Protein AF-A0A843E6F8-F1 (afdb_monomer_lite)

Radius of gyration: 16.19 Å; chains: 1; bounding box: 42×44×39 Å

Structure (mmCIF, N/CA/C/O backbone):
data_AF-A0A843E6F8-F1
#
_entry.id   AF-A0A843E6F8-F1
#
loop_
_atom_site.group_PDB
_atom_site.id
_atom_site.type_symbol
_atom_site.label_atom_id
_atom_site.label_alt_id
_atom_site.label_comp_id
_atom_site.label_asym_id
_atom_site.label_entity_id
_atom_site.label_seq_id
_atom_site.pdbx_PDB_ins_code
_atom_site.Cartn_x
_atom_site.Cartn_y
_atom_site.Cartn_z
_atom_site.occupancy
_atom_site.B_iso_or_equiv
_atom_site.auth_seq_id
_atom_site.auth_comp_id
_atom_site.auth_asym_id
_atom_site.auth_atom_id
_atom_site.pdbx_PDB_model_num
ATOM 1 N N . MET A 1 1 ? 7.156 24.671 -11.361 1.00 33.69 1 MET A N 1
ATOM 2 C CA . MET A 1 1 ? 7.202 24.639 -9.884 1.00 33.69 1 MET A CA 1
ATOM 3 C C . MET A 1 1 ? 6.123 23.668 -9.429 1.00 33.69 1 MET A C 1
ATOM 5 O O . MET A 1 1 ? 4.963 24.047 -9.397 1.00 33.69 1 MET A O 1
ATOM 9 N N . GLN A 1 2 ? 6.466 22.394 -9.225 1.00 35.22 2 GLN A N 1
ATOM 10 C CA . GLN A 1 2 ? 5.531 21.410 -8.668 1.00 35.22 2 GLN A CA 1
ATOM 11 C C . GLN A 1 2 ? 5.453 21.645 -7.160 1.00 35.22 2 GLN A C 1
ATOM 13 O O . GLN A 1 2 ? 6.481 21.698 -6.489 1.00 35.22 2 GLN A O 1
ATOM 18 N N . SER A 1 3 ? 4.239 21.872 -6.664 1.00 36.03 3 SER A N 1
ATOM 19 C CA . SER A 1 3 ? 3.938 22.023 -5.244 1.00 36.03 3 SER A CA 1
ATOM 20 C C . SER A 1 3 ? 4.311 20.724 -4.529 1.00 36.03 3 SER A C 1
ATOM 22 O O . SER A 1 3 ? 3.624 19.715 -4.657 1.00 36.03 3 SER A O 1
ATOM 24 N N . THR A 1 4 ? 5.427 20.737 -3.803 1.00 43.19 4 THR A N 1
ATOM 25 C CA . THR A 1 4 ? 5.678 19.795 -2.712 1.00 43.19 4 THR A CA 1
ATOM 26 C C . THR A 1 4 ? 4.530 19.959 -1.729 1.00 43.19 4 THR A C 1
ATOM 28 O O . THR A 1 4 ? 4.387 21.010 -1.114 1.00 43.19 4 THR A O 1
ATOM 31 N N . SER A 1 5 ? 3.643 18.969 -1.670 1.00 55.72 5 SER A N 1
ATOM 32 C CA . SER A 1 5 ? 2.469 19.022 -0.807 1.00 55.72 5 SER A CA 1
ATOM 33 C C . SER A 1 5 ? 2.942 19.008 0.654 1.00 55.72 5 SER A C 1
ATOM 35 O O . SER A 1 5 ? 3.529 18.015 1.087 1.00 55.72 5 SER A O 1
ATOM 37 N N . ASP A 1 6 ? 2.687 20.086 1.401 1.00 73.56 6 ASP A N 1
ATOM 38 C CA . ASP A 1 6 ? 2.997 20.256 2.835 1.00 73.56 6 ASP A CA 1
ATOM 39 C C . ASP A 1 6 ? 2.096 19.380 3.732 1.00 73.56 6 ASP A C 1
ATOM 41 O O . ASP A 1 6 ? 1.508 19.832 4.714 1.00 73.56 6 ASP A O 1
ATOM 45 N N . ARG A 1 7 ? 1.915 18.109 3.368 1.00 87.94 7 ARG A N 1
ATOM 46 C CA . ARG A 1 7 ? 1.066 17.171 4.101 1.00 87.94 7 ARG A CA 1
ATOM 47 C C . ARG A 1 7 ? 1.867 16.460 5.174 1.00 87.94 7 ARG A C 1
ATOM 49 O O . ARG A 1 7 ? 2.928 15.892 4.920 1.00 87.94 7 ARG A O 1
ATOM 56 N N . THR A 1 8 ? 1.322 16.452 6.380 1.00 92.75 8 THR A N 1
ATOM 57 C CA . THR A 1 8 ? 1.922 15.776 7.529 1.00 92.75 8 THR A CA 1
ATOM 58 C C . THR A 1 8 ? 1.486 14.314 7.602 1.00 92.75 8 THR A C 1
ATOM 60 O O . THR A 1 8 ? 0.470 13.916 7.029 1.00 92.75 8 THR A O 1
ATOM 63 N N . THR A 1 9 ? 2.202 13.494 8.376 1.00 93.06 9 THR A N 1
ATOM 64 C CA . THR A 1 9 ? 1.763 12.123 8.702 1.00 93.06 9 THR A CA 1
ATOM 65 C C . THR A 1 9 ? 0.385 12.097 9.367 1.00 93.06 9 THR A C 1
ATOM 67 O O . THR A 1 9 ? -0.386 11.162 9.154 1.00 93.06 9 THR A O 1
ATOM 70 N N . TYR A 1 10 ? 0.042 13.151 10.112 1.00 93.81 10 TYR A N 1
ATOM 71 C CA . TYR A 1 10 ? -1.280 13.319 10.704 1.00 93.81 10 TYR A CA 1
ATOM 72 C C . TYR A 1 10 ? -2.372 13.591 9.661 1.00 93.81 10 TYR A C 1
ATOM 74 O O . TYR A 1 10 ? -3.503 13.134 9.826 1.00 93.81 10 TYR A O 1
ATOM 82 N N . ASP A 1 11 ? -2.059 14.289 8.567 1.00 95.31 11 ASP A N 1
ATOM 83 C CA . ASP A 1 11 ? -3.020 14.493 7.480 1.00 95.31 11 ASP A CA 1
ATOM 84 C C . ASP A 1 11 ? -3.355 13.176 6.781 1.00 95.31 11 ASP A C 1
ATOM 86 O O . ASP A 1 11 ? -4.530 12.896 6.565 1.00 95.31 11 ASP A O 1
ATOM 90 N N . TYR A 1 12 ? -2.358 12.319 6.539 1.00 93.88 12 TYR A N 1
ATOM 91 C CA . TYR A 1 12 ? -2.593 10.967 6.021 1.00 93.88 12 TYR A CA 1
ATOM 92 C C . TYR A 1 12 ? -3.405 10.096 6.988 1.00 93.88 12 TYR A C 1
ATOM 94 O O . TYR A 1 12 ? -4.268 9.335 6.555 1.00 93.88 12 TYR A O 1
ATOM 102 N N . TYR A 1 13 ? -3.175 10.224 8.299 1.00 95.06 13 TYR A N 1
ATOM 103 C CA . TYR A 1 13 ? -3.977 9.528 9.308 1.00 95.06 13 TYR A CA 1
ATOM 104 C C . TYR A 1 13 ? -5.451 9.955 9.263 1.00 95.06 13 TYR A C 1
ATOM 106 O O . TYR A 1 13 ? -6.339 9.105 9.247 1.00 95.06 13 TYR A O 1
ATOM 114 N N . LYS A 1 14 ? -5.728 11.265 9.206 1.00 96.50 14 LYS A N 1
ATOM 115 C CA . LYS A 1 14 ? -7.103 11.786 9.109 1.00 96.50 14 LYS A CA 1
ATOM 116 C C . LYS A 1 14 ? -7.797 11.335 7.826 1.00 96.50 14 LYS A C 1
ATOM 118 O O . LYS A 1 14 ? -8.957 10.937 7.885 1.00 96.50 14 LYS A O 1
ATOM 123 N N . ASP A 1 15 ? -7.097 11.376 6.696 1.00 95.81 15 ASP A N 1
ATOM 124 C CA . ASP A 1 15 ? -7.634 10.903 5.418 1.00 95.81 15 ASP A CA 1
ATOM 125 C C . ASP A 1 15 ? -7.997 9.420 5.482 1.00 95.81 15 ASP A C 1
ATOM 127 O O . ASP A 1 15 ? -9.082 9.034 5.055 1.00 95.81 15 ASP A O 1
ATOM 131 N N . PHE A 1 16 ? -7.128 8.593 6.071 1.00 95.75 16 PHE A N 1
ATOM 132 C CA . PHE A 1 16 ? -7.407 7.174 6.266 1.00 95.75 16 PHE A CA 1
ATOM 133 C C . PHE A 1 16 ? -8.669 6.947 7.111 1.00 95.75 16 PHE A C 1
ATOM 135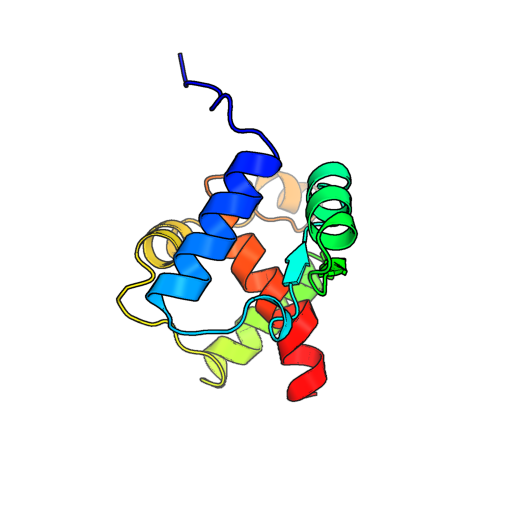 O O . PHE A 1 16 ? -9.526 6.149 6.730 1.00 95.75 16 PHE A O 1
ATOM 142 N N . LEU A 1 17 ? -8.827 7.676 8.223 1.00 96.69 17 LEU A N 1
ATOM 143 C CA . LEU A 1 17 ? -10.037 7.586 9.046 1.00 96.69 17 LEU A CA 1
ATOM 144 C C . LEU A 1 17 ? -11.294 8.005 8.283 1.00 96.69 17 LEU A C 1
ATOM 146 O O . LEU A 1 17 ? -12.324 7.351 8.409 1.00 96.69 17 LEU A O 1
ATOM 150 N N . LYS A 1 18 ? -11.205 9.070 7.483 1.00 97.19 18 LYS A N 1
ATOM 151 C CA . LYS A 1 18 ? -12.318 9.538 6.655 1.00 97.19 18 LYS A CA 1
ATOM 152 C C . LYS A 1 18 ? -12.742 8.475 5.639 1.00 97.19 18 LYS A C 1
ATOM 154 O O . LYS A 1 18 ? -13.929 8.212 5.507 1.00 97.19 18 LYS A O 1
ATOM 159 N N . ILE A 1 19 ? -11.784 7.823 4.977 1.00 94.56 19 ILE A N 1
ATOM 160 C CA . ILE A 1 19 ? -12.071 6.716 4.052 1.00 94.56 19 ILE A CA 1
ATOM 161 C C . ILE A 1 19 ? -12.757 5.559 4.792 1.00 94.56 19 ILE A C 1
ATOM 163 O O . ILE A 1 19 ? -13.700 4.969 4.272 1.00 94.56 19 ILE A O 1
ATOM 167 N N . CYS A 1 20 ? -12.313 5.234 6.009 1.00 96.31 20 CYS A N 1
ATOM 168 C CA . CYS A 1 20 ? -12.946 4.184 6.806 1.00 96.31 20 CYS A CA 1
ATOM 169 C C . CYS A 1 20 ? -14.399 4.525 7.170 1.00 96.31 20 CYS A C 1
ATOM 171 O O . CYS A 1 20 ? -15.267 3.660 7.071 1.00 96.31 20 CYS A O 1
ATOM 173 N N . ASP A 1 21 ? -14.666 5.778 7.541 1.00 97.19 21 ASP A N 1
ATOM 174 C CA . ASP A 1 21 ? -16.010 6.279 7.846 1.00 97.19 21 ASP A CA 1
ATOM 175 C C . ASP A 1 21 ? -16.931 6.222 6.616 1.00 97.19 21 ASP A C 1
ATOM 177 O O . ASP A 1 21 ? -18.015 5.646 6.677 1.00 97.19 21 ASP A O 1
ATOM 181 N N . GLU A 1 22 ? -16.456 6.702 5.461 1.00 95.50 22 GLU A N 1
ATOM 182 C CA . GLU A 1 22 ? -17.191 6.655 4.187 1.00 95.50 22 GLU A CA 1
ATOM 183 C C . GLU A 1 22 ? -17.529 5.221 3.745 1.00 95.50 22 GLU A C 1
ATOM 185 O O . GLU A 1 22 ? -18.565 4.984 3.122 1.00 95.50 22 GLU A O 1
ATOM 190 N N . LEU A 1 23 ? -16.671 4.253 4.080 1.00 93.38 23 LEU A N 1
ATOM 191 C CA . LEU A 1 23 ? -16.876 2.833 3.793 1.00 93.38 23 LEU A CA 1
ATOM 192 C C . LEU A 1 23 ? -17.632 2.084 4.906 1.00 93.38 23 LEU A C 1
ATOM 194 O O . LEU A 1 23 ? -17.956 0.909 4.725 1.00 93.38 23 LEU A O 1
ATOM 198 N N . GLY A 1 24 ? -17.910 2.725 6.046 1.00 96.19 24 GLY A N 1
ATOM 199 C CA . GLY A 1 24 ? -18.566 2.100 7.198 1.00 96.19 24 GLY A CA 1
ATOM 200 C C . GLY A 1 24 ? -17.742 0.983 7.850 1.00 96.19 24 GLY A C 1
ATOM 201 O O . GLY A 1 24 ? -18.307 0.014 8.363 1.00 96.19 24 GLY A O 1
ATOM 202 N N . VAL A 1 25 ? -16.412 1.082 7.807 1.00 96.00 25 VAL A N 1
ATOM 203 C CA . VAL A 1 25 ? -15.484 0.077 8.349 1.00 96.00 25 VAL A CA 1
ATOM 204 C C . VAL A 1 25 ? -14.778 0.597 9.595 1.00 96.00 25 VAL A C 1
ATOM 206 O O . VAL A 1 25 ? -14.389 1.757 9.675 1.00 96.00 25 VAL A O 1
ATOM 209 N N . ASP A 1 26 ? -14.582 -0.279 10.581 1.00 96.31 26 ASP A N 1
ATOM 210 C CA . ASP A 1 26 ? -13.798 0.042 11.776 1.00 96.31 26 ASP A CA 1
ATOM 211 C C . ASP A 1 26 ? -12.297 0.059 11.422 1.00 96.31 26 ASP A C 1
ATOM 213 O O . ASP A 1 26 ? -11.755 -1.002 11.086 1.00 96.31 26 ASP A O 1
ATOM 217 N N . PRO A 1 27 ? -11.601 1.209 11.535 1.00 96.44 27 PRO A N 1
ATOM 218 C CA . PRO A 1 27 ? -10.179 1.321 11.212 1.00 96.44 27 PRO A CA 1
ATOM 219 C C . PRO A 1 27 ? -9.301 0.316 11.965 1.00 96.44 27 PRO A C 1
ATOM 221 O O . PRO A 1 27 ? -8.284 -0.131 11.442 1.00 96.44 27 PRO A O 1
ATOM 224 N N . LYS A 1 28 ? -9.690 -0.074 13.187 1.00 94.75 28 LYS A N 1
ATOM 225 C CA . LYS A 1 28 ? -8.922 -1.010 14.025 1.00 94.75 28 LYS A CA 1
ATOM 226 C C . LYS A 1 28 ? -9.008 -2.461 13.559 1.00 94.75 28 LYS A C 1
ATOM 228 O O . LYS A 1 28 ? -8.259 -3.299 14.050 1.00 94.75 28 LYS A O 1
ATOM 233 N N . LYS A 1 29 ? -9.924 -2.772 12.639 1.00 94.75 29 LYS A N 1
ATOM 234 C CA . LYS A 1 29 ? -10.075 -4.107 12.040 1.00 94.75 29 LYS A CA 1
ATOM 235 C C . LYS A 1 29 ? -9.337 -4.246 10.710 1.00 94.75 29 LYS A C 1
ATOM 237 O O . LYS A 1 29 ? -9.415 -5.300 10.084 1.00 94.75 29 LYS A O 1
ATOM 242 N N . ILE A 1 30 ? -8.654 -3.193 10.268 1.00 94.38 30 ILE A N 1
ATOM 243 C CA . ILE A 1 30 ? -7.903 -3.174 9.019 1.00 94.38 30 ILE A CA 1
ATOM 244 C C . ILE A 1 30 ? -6.428 -3.374 9.351 1.00 94.38 30 ILE A C 1
ATOM 246 O O . ILE A 1 30 ? -5.852 -2.597 10.107 1.00 94.38 30 ILE A O 1
ATOM 250 N N . CYS A 1 31 ? -5.820 -4.393 8.747 1.00 94.31 31 CYS A N 1
ATOM 251 C CA . CYS A 1 31 ? -4.371 -4.548 8.745 1.00 94.31 31 CYS A CA 1
ATOM 252 C C . CYS A 1 31 ? -3.787 -3.700 7.608 1.00 94.31 31 CYS A C 1
ATOM 254 O O . CYS A 1 31 ? -4.160 -3.882 6.447 1.00 94.31 31 CYS A O 1
ATOM 256 N N . ILE A 1 32 ? -2.899 -2.763 7.934 1.00 95.69 32 ILE A N 1
ATOM 257 C CA . ILE A 1 32 ? -2.379 -1.766 6.994 1.00 95.69 32 ILE A CA 1
ATOM 258 C C . ILE A 1 32 ? -0.921 -2.094 6.666 1.00 95.69 32 ILE A C 1
ATOM 260 O O . ILE A 1 32 ? -0.052 -2.022 7.533 1.00 95.69 32 ILE A O 1
ATOM 264 N N . ALA A 1 33 ? -0.611 -2.409 5.410 1.00 95.31 33 ALA A N 1
ATOM 265 C CA . ALA A 1 33 ? 0.773 -2.508 4.952 1.00 95.31 33 ALA A CA 1
ATOM 266 C C . ALA A 1 33 ? 1.312 -1.123 4.559 1.00 95.31 33 ALA A C 1
ATOM 268 O O . ALA A 1 33 ? 0.780 -0.478 3.658 1.00 95.31 33 ALA A O 1
ATOM 269 N N . ILE A 1 34 ? 2.382 -0.673 5.218 1.00 95.12 34 ILE A N 1
ATOM 270 C CA . ILE A 1 34 ? 3.069 0.590 4.900 1.00 95.12 34 ILE A CA 1
ATOM 271 C C . ILE A 1 34 ? 4.478 0.296 4.387 1.00 95.12 34 ILE A C 1
ATOM 273 O O . ILE A 1 34 ? 5.169 -0.577 4.923 1.00 95.12 34 ILE A O 1
ATOM 277 N N . ASP A 1 35 ? 4.912 1.059 3.378 1.00 93.19 35 ASP A N 1
ATOM 278 C CA . ASP A 1 35 ? 6.265 0.987 2.824 1.00 93.19 35 ASP A CA 1
ATOM 279 C C . ASP A 1 35 ? 7.323 1.011 3.953 1.00 93.19 35 ASP A C 1
ATOM 281 O O . ASP A 1 35 ? 7.277 1.884 4.836 1.00 93.19 35 ASP A O 1
ATOM 285 N N . PRO A 1 36 ? 8.291 0.074 3.966 1.00 92.81 36 PRO A N 1
ATOM 286 C CA . PRO A 1 36 ? 9.380 0.069 4.937 1.00 92.81 36 PRO A CA 1
ATOM 287 C C . PRO A 1 36 ? 10.097 1.420 5.095 1.00 92.81 36 PRO A C 1
ATOM 289 O O . PRO A 1 36 ? 10.462 1.768 6.229 1.00 92.81 36 PRO A O 1
ATOM 292 N N . ALA A 1 37 ? 10.245 2.185 4.007 1.00 90.75 37 ALA A N 1
ATOM 293 C CA . ALA A 1 37 ? 10.878 3.501 3.970 1.00 90.75 37 ALA A CA 1
ATOM 294 C C . ALA A 1 37 ? 10.058 4.589 4.689 1.00 90.75 37 ALA A C 1
ATOM 296 O O . ALA A 1 37 ? 10.633 5.506 5.279 1.00 90.75 37 ALA A O 1
ATOM 297 N N . ALA A 1 38 ? 8.728 4.462 4.753 1.00 92.62 38 ALA A N 1
ATOM 298 C CA . ALA A 1 38 ? 7.829 5.413 5.414 1.00 92.62 38 ALA A CA 1
ATOM 299 C C . ALA A 1 38 ? 7.755 5.194 6.943 1.00 92.62 38 ALA A C 1
ATOM 301 O O . ALA A 1 38 ? 6.685 5.085 7.548 1.00 92.62 38 ALA A O 1
ATOM 302 N N . LYS A 1 39 ? 8.922 5.129 7.604 1.00 94.75 39 LYS A N 1
ATOM 303 C CA . LYS A 1 39 ? 9.050 4.800 9.038 1.00 94.75 39 LYS A CA 1
ATOM 304 C C . LYS A 1 39 ? 8.233 5.726 9.941 1.00 94.75 39 LYS A C 1
ATOM 306 O O . LYS A 1 39 ? 7.609 5.236 10.876 1.00 94.75 39 LYS A O 1
ATOM 311 N N . VAL A 1 40 ? 8.245 7.033 9.677 1.00 95.00 40 VAL A N 1
ATOM 312 C CA . VAL A 1 40 ? 7.564 8.029 10.524 1.00 95.00 40 VAL A CA 1
ATOM 313 C C . VAL A 1 40 ? 6.044 7.873 10.429 1.00 95.0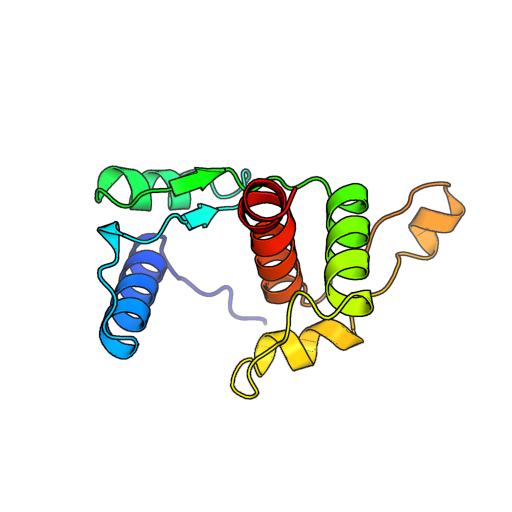0 40 VAL A C 1
ATOM 315 O O . VAL A 1 40 ? 5.376 7.853 11.458 1.00 95.00 40 VAL A O 1
ATOM 318 N N . LEU A 1 41 ? 5.509 7.665 9.221 1.00 94.75 41 LEU A N 1
ATOM 319 C CA . LEU A 1 41 ? 4.080 7.424 8.999 1.00 94.75 41 LEU A CA 1
ATOM 320 C C . LEU A 1 41 ? 3.609 6.148 9.705 1.00 94.75 41 LEU A C 1
ATOM 322 O O . LEU A 1 41 ? 2.596 6.153 10.398 1.00 94.75 41 LEU A O 1
ATOM 326 N N . ARG A 1 42 ? 4.387 5.067 9.591 1.00 95.81 42 ARG A N 1
ATOM 327 C CA . ARG A 1 42 ? 4.093 3.811 10.288 1.00 95.81 42 ARG A CA 1
ATOM 328 C C . ARG A 1 42 ? 4.049 3.991 11.803 1.00 95.81 42 ARG A C 1
ATOM 330 O O . ARG A 1 42 ? 3.122 3.505 12.440 1.00 95.81 42 ARG A O 1
ATOM 337 N N . THR A 1 43 ? 5.032 4.683 12.378 1.00 96.31 43 THR A N 1
ATOM 338 C CA . THR A 1 43 ? 5.050 4.964 13.819 1.00 96.31 43 THR A CA 1
ATOM 339 C C . THR A 1 43 ? 3.838 5.794 14.245 1.00 96.31 43 THR A C 1
ATOM 341 O O . THR A 1 43 ? 3.243 5.488 15.271 1.00 96.31 43 THR A O 1
ATOM 344 N N . GLU A 1 44 ? 3.437 6.794 13.454 1.00 96.38 44 GLU A N 1
ATOM 345 C CA . GLU A 1 44 ? 2.240 7.602 13.724 1.00 96.38 44 GLU A CA 1
ATOM 346 C C . GLU A 1 44 ? 0.978 6.730 13.815 1.00 96.38 44 GLU A C 1
ATOM 348 O O . GLU A 1 44 ? 0.216 6.841 14.774 1.00 96.38 44 GLU A O 1
ATOM 353 N N . PHE A 1 45 ? 0.770 5.827 12.853 1.00 96.94 45 PHE A N 1
ATOM 354 C CA . PHE A 1 45 ? -0.410 4.958 12.826 1.00 96.94 45 PHE A CA 1
ATOM 355 C C . PHE A 1 45 ? -0.389 3.929 13.970 1.00 96.94 45 PHE A C 1
ATOM 357 O O . PHE A 1 45 ? -1.411 3.730 14.630 1.00 96.94 45 PHE A O 1
ATOM 364 N N . LEU A 1 46 ? 0.777 3.337 14.262 1.00 95.81 46 LEU A N 1
ATOM 365 C CA . LEU A 1 46 ? 0.956 2.409 15.387 1.00 95.81 46 LEU A CA 1
ATOM 366 C C . LEU A 1 46 ? 0.679 3.082 16.737 1.00 95.81 46 LEU A C 1
ATOM 368 O O . LEU A 1 46 ? -0.060 2.541 17.556 1.00 95.81 46 LEU A O 1
ATOM 372 N N . ASN A 1 47 ? 1.215 4.287 16.962 1.00 96.12 47 ASN A N 1
ATOM 373 C CA . ASN A 1 47 ? 1.006 5.044 18.202 1.00 96.12 47 ASN A CA 1
ATOM 374 C C . ASN A 1 47 ? -0.470 5.404 18.434 1.00 96.12 47 ASN A C 1
ATOM 376 O O . ASN A 1 47 ? -0.881 5.639 19.569 1.00 96.12 47 ASN A O 1
ATOM 380 N N . ARG A 1 48 ? -1.269 5.441 17.365 1.00 95.62 48 ARG A N 1
ATOM 381 C CA . ARG A 1 48 ? -2.714 5.701 17.404 1.00 95.62 48 ARG A CA 1
ATOM 382 C C . ARG A 1 48 ? -3.559 4.428 17.495 1.00 95.62 48 ARG A C 1
ATOM 384 O O . ARG A 1 48 ? -4.785 4.513 17.511 1.00 95.62 48 ARG A O 1
ATOM 391 N N . GLY A 1 49 ? -2.918 3.265 17.613 1.00 95.19 49 GLY A N 1
ATOM 392 C CA . GLY A 1 49 ? -3.576 1.983 17.854 1.00 95.19 49 GLY A CA 1
ATOM 393 C C . GLY A 1 49 ? -4.183 1.337 16.610 1.00 95.19 49 GLY A C 1
ATOM 394 O O . GLY A 1 49 ? -5.127 0.561 16.750 1.00 95.19 49 GLY A O 1
ATOM 395 N N . LEU A 1 50 ? -3.683 1.669 15.415 1.00 97.06 50 LEU A N 1
ATOM 396 C CA . LEU A 1 50 ? -4.000 0.935 14.188 1.00 97.06 50 LEU A CA 1
ATOM 397 C C . LEU A 1 50 ? -3.068 -0.271 14.030 1.00 97.06 50 LEU A C 1
ATOM 399 O O . LEU A 1 50 ? -1.913 -0.228 14.460 1.00 97.06 50 LEU A O 1
ATOM 403 N N . ASP A 1 51 ? -3.562 -1.328 13.386 1.00 95.81 51 ASP A N 1
ATOM 404 C CA . ASP A 1 51 ? -2.750 -2.492 13.042 1.00 95.81 51 ASP A CA 1
ATOM 405 C C . ASP A 1 51 ? -1.951 -2.211 11.765 1.00 95.81 51 ASP A C 1
ATOM 407 O O . ASP A 1 51 ? -2.516 -2.011 10.687 1.00 95.81 51 ASP A O 1
ATOM 411 N N . VAL A 1 52 ? -0.625 -2.147 11.893 1.00 96.44 52 VAL A N 1
ATOM 412 C CA . VAL A 1 52 ? 0.263 -1.768 10.794 1.00 96.44 52 VAL A CA 1
ATOM 413 C C . VAL A 1 52 ? 1.430 -2.730 10.684 1.00 96.44 52 VAL A C 1
ATOM 415 O O . VAL A 1 52 ? 2.195 -2.926 11.631 1.00 96.44 52 VAL A O 1
ATOM 418 N N . ILE A 1 53 ? 1.638 -3.242 9.478 1.00 95.25 53 ILE A N 1
ATOM 419 C CA . ILE A 1 53 ? 2.754 -4.111 9.126 1.00 95.25 53 ILE A CA 1
ATOM 420 C C . ILE A 1 53 ? 3.673 -3.430 8.112 1.00 95.25 53 ILE A C 1
ATOM 422 O O . ILE A 1 53 ? 3.310 -2.469 7.428 1.00 95.25 53 ILE A O 1
ATOM 426 N N . ARG A 1 54 ? 4.910 -3.919 8.020 1.00 95.62 54 ARG A N 1
ATOM 427 C CA . ARG A 1 54 ? 5.814 -3.517 6.938 1.00 95.62 54 ARG A CA 1
ATOM 428 C C . ARG A 1 54 ? 5.377 -4.229 5.666 1.00 95.62 54 ARG A C 1
ATOM 430 O O . ARG A 1 54 ? 5.239 -5.448 5.685 1.00 95.62 54 ARG A O 1
ATOM 437 N N . ALA A 1 55 ? 5.191 -3.475 4.590 1.00 95.56 55 ALA A N 1
ATOM 438 C CA . ALA A 1 55 ? 4.945 -4.063 3.286 1.00 95.56 55 ALA A CA 1
ATOM 439 C C . ALA A 1 55 ? 6.154 -4.894 2.834 1.00 95.56 55 ALA A C 1
ATOM 441 O O . ALA A 1 55 ? 7.303 -4.466 2.981 1.00 95.56 55 ALA A O 1
ATOM 442 N N . GLU A 1 56 ? 5.891 -6.063 2.257 1.00 94.06 56 GLU A N 1
ATOM 443 C CA . GLU A 1 56 ? 6.898 -6.814 1.519 1.00 94.06 56 GLU A CA 1
ATOM 444 C C . GLU A 1 56 ? 7.147 -6.105 0.186 1.00 94.06 56 GLU A C 1
ATOM 446 O O . GLU A 1 56 ? 6.284 -6.081 -0.696 1.00 94.06 56 GLU A O 1
ATOM 451 N N . ASN A 1 57 ? 8.317 -5.475 0.056 1.00 92.19 57 ASN A N 1
ATOM 452 C CA . ASN A 1 57 ? 8.603 -4.548 -1.034 1.00 92.19 57 ASN A CA 1
ATOM 453 C C . ASN A 1 57 ? 9.496 -5.122 -2.143 1.00 92.19 57 ASN A C 1
ATOM 455 O O . ASN A 1 57 ? 9.886 -4.365 -3.034 1.00 92.19 57 ASN A O 1
ATOM 459 N N . ASP A 1 58 ? 9.745 -6.436 -2.152 1.00 92.25 58 ASP A N 1
ATOM 460 C CA . ASP A 1 58 ? 10.487 -7.116 -3.217 1.00 92.25 58 ASP A CA 1
ATOM 461 C C . ASP A 1 58 ? 9.818 -6.885 -4.581 1.00 92.25 58 ASP A C 1
ATOM 463 O O . ASP A 1 58 ? 8.710 -7.356 -4.858 1.00 92.25 58 ASP A O 1
ATOM 467 N N . VAL A 1 59 ? 10.493 -6.127 -5.448 1.00 90.44 59 VAL A N 1
ATOM 468 C CA . VAL A 1 59 ? 9.899 -5.602 -6.685 1.00 90.44 59 VAL A CA 1
ATOM 469 C C . VAL A 1 59 ? 9.610 -6.719 -7.687 1.00 90.44 59 VAL A C 1
ATOM 471 O O . VAL A 1 59 ? 8.456 -6.912 -8.065 1.00 90.44 59 VAL A O 1
ATOM 474 N N . LEU A 1 60 ? 10.623 -7.492 -8.095 1.00 92.44 60 LEU A N 1
ATOM 475 C CA . LEU A 1 60 ? 10.456 -8.526 -9.127 1.00 92.44 60 LEU A CA 1
ATOM 476 C C . LEU A 1 60 ? 9.518 -9.665 -8.689 1.00 92.44 60 LEU A C 1
ATOM 478 O O . LEU A 1 60 ? 8.589 -9.976 -9.443 1.00 92.44 60 LEU A O 1
ATOM 482 N N . PRO A 1 61 ? 9.677 -10.258 -7.486 1.00 93.44 61 PRO A N 1
ATOM 483 C CA . PRO A 1 61 ? 8.735 -11.259 -6.990 1.00 93.44 61 PRO A CA 1
ATOM 484 C C . PRO A 1 61 ? 7.315 -10.699 -6.846 1.00 93.44 61 PRO A C 1
ATOM 486 O O . PRO A 1 61 ? 6.353 -11.364 -7.236 1.00 93.44 61 PRO A O 1
ATOM 489 N N . GLY A 1 62 ? 7.179 -9.457 -6.368 1.00 93.88 62 GLY A N 1
ATOM 490 C CA . GLY A 1 62 ? 5.893 -8.779 -6.236 1.00 93.88 62 GLY A CA 1
ATOM 491 C C . GLY A 1 62 ? 5.181 -8.592 -7.577 1.00 93.88 62 GLY A C 1
ATOM 492 O O . GLY A 1 62 ? 4.017 -8.970 -7.709 1.00 93.88 62 GLY A O 1
ATOM 493 N N . ILE A 1 63 ? 5.882 -8.086 -8.599 1.00 93.25 63 ILE A N 1
ATOM 494 C CA . ILE A 1 63 ? 5.343 -7.936 -9.963 1.00 93.25 63 ILE A CA 1
ATOM 495 C C . ILE A 1 63 ? 4.920 -9.298 -10.527 1.00 93.25 63 ILE A C 1
ATOM 497 O O . ILE A 1 63 ? 3.823 -9.437 -11.076 1.00 93.25 63 ILE A O 1
ATOM 501 N N . ALA A 1 64 ? 5.765 -10.323 -10.378 1.00 93.19 64 ALA A N 1
ATOM 502 C CA . ALA A 1 64 ? 5.457 -11.665 -10.857 1.00 93.19 64 ALA A CA 1
ATOM 503 C C . ALA A 1 64 ? 4.195 -12.235 -10.187 1.00 93.19 64 ALA A C 1
ATOM 505 O O . ALA A 1 64 ? 3.366 -12.847 -10.865 1.00 93.19 64 ALA A O 1
ATOM 506 N N . TYR A 1 65 ? 4.018 -11.994 -8.887 1.00 94.81 65 TYR A N 1
ATOM 507 C CA . TYR A 1 65 ? 2.847 -12.445 -8.143 1.00 94.81 65 TYR A CA 1
ATOM 508 C C . TYR A 1 65 ? 1.569 -11.704 -8.557 1.00 94.81 65 TYR A C 1
ATOM 510 O O . TYR A 1 65 ? 0.554 -12.344 -8.843 1.00 94.81 65 TYR A O 1
ATOM 518 N N . VAL A 1 66 ? 1.626 -10.373 -8.685 1.00 94.25 66 VAL A N 1
ATOM 519 C CA . VAL A 1 66 ? 0.513 -9.556 -9.203 1.00 94.25 66 VAL A CA 1
ATOM 520 C C . VAL A 1 66 ? 0.064 -10.064 -10.573 1.00 94.25 66 VAL A C 1
ATOM 522 O O . VAL A 1 66 ? -1.125 -10.293 -10.800 1.00 94.25 66 VAL A O 1
ATOM 525 N N . ARG A 1 67 ? 1.018 -10.321 -11.473 1.00 93.12 67 ARG A N 1
ATOM 526 C CA . ARG A 1 67 ? 0.751 -10.882 -12.800 1.00 93.12 67 ARG A CA 1
ATOM 527 C C . ARG A 1 67 ? -0.007 -12.211 -12.711 1.00 93.12 67 ARG A C 1
ATOM 529 O O . ARG A 1 67 ? -1.003 -12.388 -13.411 1.00 93.12 67 ARG A O 1
ATOM 536 N N . THR A 1 68 ? 0.414 -13.122 -11.834 1.00 94.19 68 THR A N 1
ATOM 537 C CA . THR A 1 68 ? -0.272 -14.406 -11.604 1.00 94.19 68 THR A CA 1
ATOM 538 C C . THR A 1 68 ? -1.712 -14.211 -11.124 1.00 94.19 68 THR A C 1
ATOM 540 O O . THR A 1 68 ? -2.624 -14.862 -11.641 1.00 94.19 68 THR A O 1
ATOM 543 N N . LEU A 1 69 ? -1.951 -13.298 -10.177 1.00 94.69 69 LEU A N 1
ATOM 544 C CA . LEU A 1 69 ? -3.295 -13.006 -9.663 1.00 94.69 69 LEU A CA 1
ATOM 545 C C . LEU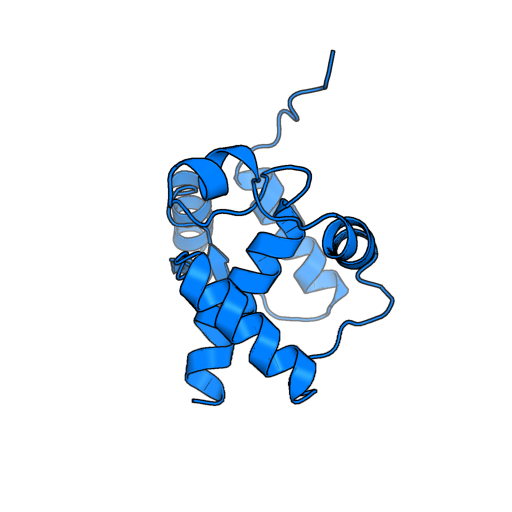 A 1 69 ? -4.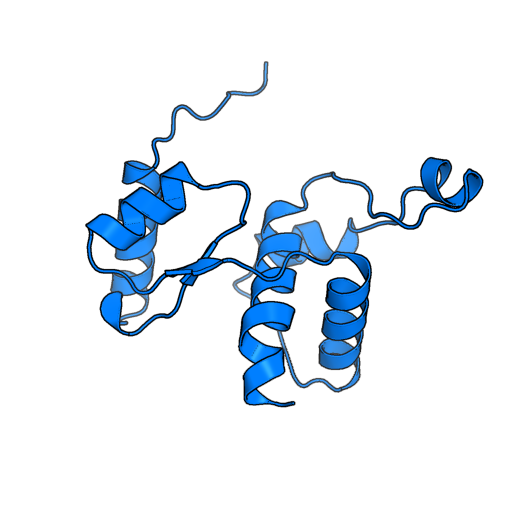228 -12.442 -10.741 1.00 94.69 69 LEU A C 1
ATOM 547 O O . LEU A 1 69 ? -5.403 -12.815 -10.792 1.00 94.69 69 LEU A O 1
ATOM 551 N N . LEU A 1 70 ? -3.706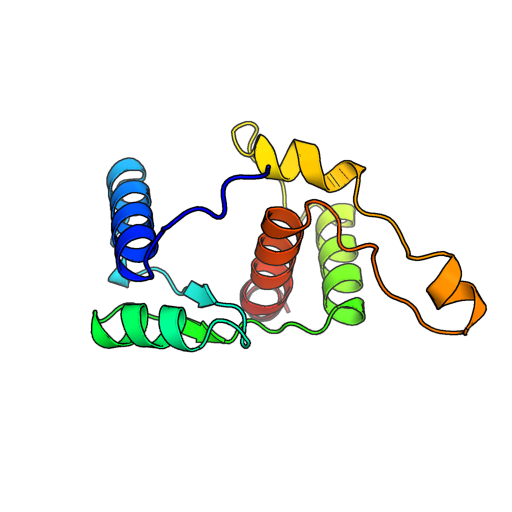 -11.584 -11.619 1.00 93.12 70 LEU A N 1
ATOM 552 C CA . LEU A 1 70 ? -4.469 -10.994 -12.718 1.00 93.12 70 LEU A CA 1
ATOM 553 C C . LEU A 1 70 ? -4.811 -12.030 -13.796 1.00 93.12 70 LEU A C 1
ATOM 555 O O . LEU A 1 70 ? -5.980 -12.161 -14.160 1.00 93.12 70 LEU A O 1
ATOM 559 N N . TYR A 1 71 ? -3.835 -12.821 -14.259 1.00 93.75 71 TYR A N 1
ATOM 560 C CA . TYR A 1 71 ? -4.083 -13.869 -15.262 1.00 93.75 71 TYR A CA 1
ATOM 561 C C . TYR A 1 71 ? -5.055 -14.939 -14.762 1.00 93.75 71 TYR A C 1
ATOM 563 O O . TYR A 1 71 ? -5.920 -15.393 -15.509 1.00 93.75 71 TYR A O 1
ATOM 571 N N . SER A 1 72 ? -4.954 -15.306 -13.483 1.00 94.69 72 SER A N 1
ATOM 572 C CA . SER A 1 72 ? -5.866 -16.262 -12.846 1.00 94.69 72 SER A CA 1
ATOM 573 C C . SER A 1 72 ? -7.207 -15.654 -12.417 1.00 94.69 72 SER A C 1
ATOM 575 O O . SER A 1 72 ? -8.047 -16.368 -11.873 1.00 94.69 72 SER A O 1
ATOM 577 N N . ARG A 1 73 ? -7.431 -14.351 -12.656 1.00 93.25 73 ARG A N 1
ATOM 578 C CA . ARG A 1 73 ? -8.641 -13.599 -12.274 1.00 93.25 73 ARG A CA 1
ATOM 579 C C . ARG A 1 73 ? -8.984 -13.671 -10.778 1.00 93.25 73 ARG A C 1
ATOM 581 O O . ARG A 1 73 ? -10.145 -13.490 -10.404 1.00 93.25 73 ARG A O 1
ATOM 588 N N . ARG A 1 74 ? -7.986 -13.908 -9.918 1.00 92.25 74 ARG A N 1
ATOM 589 C CA . ARG A 1 74 ? -8.145 -13.939 -8.452 1.00 92.25 74 ARG A CA 1
ATOM 590 C C . ARG A 1 74 ? -8.291 -12.544 -7.849 1.00 92.25 74 ARG A C 1
ATOM 592 O O . ARG A 1 74 ? -8.861 -12.409 -6.774 1.00 92.25 74 ARG A O 1
ATOM 599 N N . VAL A 1 75 ? -7.831 -11.514 -8.558 1.00 91.88 75 VAL A N 1
ATOM 600 C CA . VAL A 1 75 ? -8.024 -10.105 -8.198 1.00 91.88 75 VAL A CA 1
ATOM 601 C C . VAL A 1 75 ? -8.644 -9.353 -9.373 1.00 91.88 75 VAL A C 1
ATOM 603 O O . VAL A 1 75 ? -8.351 -9.635 -10.535 1.00 91.88 75 VAL A O 1
ATOM 606 N N . ARG A 1 76 ? -9.537 -8.409 -9.062 1.00 90.88 76 ARG A N 1
ATOM 607 C CA . ARG A 1 76 ? -10.205 -7.515 -10.014 1.00 90.88 76 ARG A CA 1
ATOM 608 C C . ARG A 1 76 ? -10.261 -6.108 -9.428 1.00 90.88 76 ARG A C 1
ATOM 610 O O . ARG A 1 76 ? -10.347 -5.953 -8.214 1.00 90.88 76 ARG A O 1
ATOM 617 N N . PHE A 1 77 ? -10.249 -5.102 -10.294 1.00 90.69 77 PHE A N 1
ATOM 618 C CA . PHE A 1 77 ? -10.367 -3.702 -9.894 1.00 90.69 77 PHE A CA 1
ATOM 619 C C . PHE A 1 77 ? -11.819 -3.241 -9.957 1.00 90.69 77 PHE A C 1
ATOM 621 O O . PHE A 1 77 ? -12.534 -3.560 -10.911 1.00 90.69 77 PHE A O 1
ATOM 628 N N . HIS A 1 78 ? -12.242 -2.460 -8.966 1.00 92.38 78 HIS A N 1
ATOM 629 C CA . HIS A 1 78 ? -13.512 -1.749 -9.044 1.00 92.38 78 HIS A CA 1
ATOM 630 C C . HIS A 1 78 ? -13.373 -0.521 -9.960 1.00 92.38 78 HIS A C 1
ATOM 632 O O . HIS A 1 78 ? -12.302 0.081 -10.054 1.00 92.38 78 HIS A O 1
ATOM 638 N N . SER A 1 79 ? -14.453 -0.121 -10.635 1.00 90.75 79 SER A N 1
ATOM 639 C CA . SER A 1 79 ? -14.441 0.994 -11.597 1.00 90.75 79 SER A CA 1
ATOM 640 C C . SER A 1 79 ? -14.050 2.339 -10.973 1.00 90.75 79 SER A C 1
ATOM 642 O O . SER A 1 79 ? -13.484 3.183 -11.670 1.00 90.75 79 SER A O 1
ATOM 644 N N . SER A 1 80 ? -14.292 2.507 -9.667 1.00 90.19 80 SER A N 1
ATOM 645 C CA . SER A 1 80 ? -13.940 3.705 -8.891 1.00 90.19 80 SER A CA 1
ATOM 646 C C . SER A 1 80 ? -12.437 3.892 -8.659 1.00 90.19 80 SER A C 1
ATOM 648 O O . SER A 1 80 ? -12.027 4.974 -8.250 1.00 90.19 80 SER A O 1
ATOM 650 N N . MET A 1 81 ? -11.599 2.886 -8.936 1.00 90.44 81 MET A N 1
ATOM 651 C CA . MET A 1 81 ? -10.139 2.968 -8.788 1.00 90.44 81 MET A CA 1
ATOM 652 C C . MET A 1 81 ? -9.499 3.727 -9.962 1.00 90.44 81 MET A C 1
ATOM 654 O O . MET A 1 81 ? -8.706 3.178 -10.726 1.00 90.44 81 MET A O 1
ATOM 658 N N . VAL A 1 82 ? -9.897 4.987 -10.149 1.00 90.75 82 VAL A N 1
ATOM 659 C CA . VAL A 1 82 ? -9.543 5.803 -11.321 1.00 90.75 82 VAL A CA 1
ATOM 660 C C . VAL A 1 82 ? -8.043 6.088 -11.422 1.00 90.75 82 VAL A C 1
ATOM 662 O O . VAL A 1 82 ? -7.505 6.001 -12.520 1.00 90.75 82 VAL A O 1
ATOM 665 N N . HIS A 1 83 ? -7.369 6.342 -10.295 1.00 89.81 83 HIS A N 1
ATOM 666 C CA . HIS A 1 83 ? -5.927 6.613 -10.253 1.00 89.81 83 HIS A CA 1
ATOM 667 C C . HIS A 1 83 ? -5.113 5.378 -10.630 1.00 89.81 83 HIS A C 1
ATOM 669 O O . HIS A 1 83 ? -4.382 5.406 -11.614 1.00 89.81 83 HIS A O 1
ATOM 675 N N . LEU A 1 84 ? -5.365 4.247 -9.959 1.00 88.44 84 LEU A N 1
ATOM 676 C CA . LEU A 1 84 ? -4.717 2.978 -10.289 1.00 88.44 84 LEU A CA 1
ATOM 677 C C . LEU A 1 84 ? -4.913 2.609 -11.762 1.00 88.44 84 LEU A C 1
ATOM 679 O O . LEU A 1 84 ? -3.971 2.198 -12.419 1.00 88.44 84 LEU A O 1
ATOM 683 N N . ARG A 1 85 ? -6.118 2.782 -12.314 1.00 88.94 85 ARG A N 1
ATOM 684 C CA . ARG A 1 85 ? -6.383 2.508 -13.736 1.00 88.94 85 ARG A CA 1
ATOM 685 C C . ARG A 1 85 ? -5.659 3.457 -14.696 1.00 88.94 85 ARG A C 1
ATOM 687 O O . ARG A 1 85 ? -5.470 3.074 -15.847 1.00 88.94 85 ARG A O 1
ATOM 694 N N . GLY A 1 86 ? -5.320 4.666 -14.255 1.00 87.44 86 GLY A N 1
ATOM 695 C CA . GLY A 1 86 ? -4.530 5.631 -15.018 1.00 87.44 86 GLY A CA 1
ATOM 696 C C . GLY A 1 86 ? -3.034 5.314 -15.004 1.00 87.44 86 GLY A C 1
ATOM 697 O O . GLY A 1 86 ? -2.392 5.439 -16.040 1.00 87.44 86 GLY A O 1
ATOM 698 N N . GLU A 1 87 ? -2.514 4.845 -13.868 1.00 87.88 87 GLU A N 1
ATOM 699 C CA . GLU A 1 87 ? -1.096 4.493 -13.671 1.00 87.88 87 GLU A CA 1
ATOM 700 C C . GLU A 1 87 ? -0.748 3.088 -14.194 1.00 87.88 87 GLU A C 1
ATOM 702 O O . GLU A 1 87 ? 0.334 2.836 -14.714 1.00 87.88 87 GLU A O 1
ATOM 707 N N . PHE A 1 88 ? -1.674 2.131 -14.109 1.00 84.56 88 PHE A N 1
ATOM 708 C CA . PHE A 1 88 ? -1.402 0.744 -14.503 1.00 84.56 88 PHE A CA 1
ATOM 709 C C . PHE A 1 88 ? -0.876 0.586 -15.949 1.00 84.56 88 PHE A C 1
ATOM 711 O O . PHE A 1 88 ? 0.040 -0.209 -16.159 1.00 84.56 88 PHE A O 1
ATOM 718 N N . PRO A 1 89 ? -1.403 1.311 -16.960 1.00 83.12 89 PRO A N 1
ATOM 719 C CA . PRO A 1 89 ? -0.914 1.230 -18.337 1.00 83.12 89 PRO A CA 1
ATOM 720 C C . PRO A 1 89 ? 0.452 1.889 -18.566 1.00 83.12 89 PRO A C 1
ATOM 722 O O . PRO A 1 89 ? 1.079 1.607 -19.585 1.00 83.12 89 PRO A O 1
ATOM 725 N N . THR A 1 90 ? 0.898 2.782 -17.676 1.00 82.00 90 THR A N 1
ATOM 726 C CA . THR A 1 90 ? 2.179 3.495 -17.814 1.00 82.00 90 THR A CA 1
ATOM 727 C C . THR A 1 90 ? 3.343 2.730 -17.185 1.00 82.00 90 THR A C 1
ATOM 729 O O . THR A 1 90 ? 4.500 3.081 -17.415 1.00 82.00 90 THR A O 1
ATOM 732 N N . TYR A 1 91 ? 3.060 1.652 -16.449 1.00 78.44 91 TYR A N 1
ATOM 733 C CA . TYR A 1 91 ? 4.069 0.832 -15.789 1.00 78.44 91 TYR A CA 1
ATOM 734 C C . TYR A 1 91 ? 4.933 0.064 -16.802 1.00 78.44 91 TYR A C 1
ATOM 736 O O . TYR A 1 91 ? 4.490 -0.899 -17.434 1.00 78.44 91 TYR A O 1
ATOM 744 N N . ALA A 1 92 ? 6.186 0.493 -16.954 1.00 85.06 92 ALA A N 1
ATOM 745 C CA . ALA A 1 92 ? 7.115 -0.005 -17.965 1.00 85.06 92 ALA A CA 1
ATOM 746 C C . ALA A 1 92 ? 8.480 -0.380 -17.370 1.00 85.06 92 ALA A C 1
ATOM 748 O O . ALA A 1 92 ? 8.861 0.086 -16.297 1.00 85.06 92 ALA A O 1
ATOM 749 N N . TRP A 1 93 ? 9.237 -1.212 -18.088 1.00 89.25 93 TRP A N 1
ATOM 750 C CA . TRP A 1 93 ? 10.604 -1.594 -17.718 1.00 89.25 93 TRP A CA 1
ATOM 751 C C . TRP A 1 93 ? 11.624 -0.523 -18.113 1.00 89.25 93 TRP A C 1
ATOM 753 O O . TRP A 1 93 ? 11.544 0.054 -19.198 1.00 89.25 93 TRP A O 1
ATOM 763 N N . ASP A 1 94 ? 12.612 -0.288 -17.248 1.00 90.25 94 ASP A N 1
ATOM 764 C CA . ASP A 1 94 ? 13.735 0.604 -17.533 1.00 90.25 94 ASP A CA 1
ATOM 765 C C . ASP A 1 94 ? 14.694 -0.067 -18.530 1.00 90.25 94 ASP A C 1
ATOM 767 O O . ASP A 1 94 ? 15.510 -0.921 -18.176 1.00 90.25 94 ASP A O 1
ATOM 771 N N . VAL A 1 95 ? 14.603 0.343 -19.797 1.00 90.25 95 VAL A N 1
ATOM 772 C CA . VAL A 1 95 ? 15.440 -0.176 -20.892 1.00 90.25 95 VAL A CA 1
ATOM 773 C C . VAL A 1 95 ? 16.931 0.060 -20.624 1.00 90.25 95 VAL A C 1
ATOM 775 O O . VAL A 1 95 ? 17.760 -0.795 -20.935 1.00 90.25 95 VAL A O 1
ATOM 778 N N . ALA A 1 96 ? 17.300 1.193 -20.020 1.00 88.94 96 ALA A N 1
ATOM 779 C CA . ALA A 1 96 ? 18.696 1.497 -19.730 1.00 88.94 96 ALA A CA 1
ATOM 780 C C . ALA A 1 96 ? 19.249 0.591 -18.623 1.00 88.94 96 ALA A C 1
ATOM 782 O O . ALA A 1 96 ? 20.420 0.214 -18.676 1.00 88.94 96 ALA A O 1
ATOM 783 N N . ALA A 1 97 ? 18.428 0.242 -17.630 1.00 87.69 97 ALA A N 1
ATOM 784 C CA . ALA A 1 97 ? 18.779 -0.748 -16.615 1.00 87.69 97 ALA A CA 1
ATOM 785 C C . ALA A 1 97 ? 18.874 -2.159 -17.190 1.00 87.69 97 ALA A C 1
ATOM 787 O O . ALA A 1 97 ? 19.870 -2.840 -16.946 1.00 87.69 97 ALA A O 1
ATOM 788 N N . SER A 1 98 ? 17.928 -2.537 -18.049 1.00 87.25 98 SER A N 1
ATOM 789 C CA . SER A 1 98 ? 17.947 -3.835 -18.724 1.00 87.25 98 SER A CA 1
ATOM 790 C C . SER A 1 98 ? 19.228 -4.027 -19.548 1.00 87.25 98 SER A C 1
ATOM 792 O O . SER A 1 98 ? 19.870 -5.071 -19.464 1.00 87.25 98 SER A O 1
ATOM 794 N N . ASN A 1 99 ? 19.705 -2.977 -20.228 1.00 90.38 99 ASN A N 1
ATOM 795 C CA . ASN A 1 99 ? 20.984 -2.994 -20.954 1.00 90.38 99 ASN A CA 1
ATOM 796 C C . ASN A 1 99 ? 22.219 -3.223 -20.058 1.00 90.38 99 ASN A C 1
ATOM 798 O O . ASN A 1 99 ? 23.280 -3.581 -20.565 1.00 90.38 99 ASN A O 1
ATOM 802 N N . ARG A 1 100 ? 22.106 -3.017 -18.739 1.00 91.94 100 ARG A N 1
ATOM 803 C CA . ARG A 1 100 ? 23.146 -3.331 -17.743 1.00 91.94 100 ARG A CA 1
ATOM 804 C C . ARG A 1 100 ? 22.929 -4.684 -17.051 1.00 91.94 100 ARG A C 1
ATOM 806 O O . ARG A 1 100 ? 23.692 -5.023 -16.152 1.00 91.94 100 ARG A O 1
ATOM 813 N N . GLY A 1 101 ? 21.912 -5.447 -17.453 1.00 88.69 101 GLY A N 1
ATOM 814 C CA . GLY A 1 101 ? 21.518 -6.701 -16.805 1.00 88.69 101 GLY A CA 1
ATOM 815 C C . GLY A 1 101 ? 20.707 -6.513 -15.518 1.00 88.69 101 GLY A C 1
ATOM 816 O O . GLY A 1 101 ? 20.628 -7.434 -14.711 1.00 88.69 101 GLY A O 1
ATOM 817 N N . GLU A 1 102 ? 20.126 -5.329 -15.303 1.00 88.44 102 GLU A N 1
ATOM 818 C CA . GLU A 1 102 ? 19.273 -5.018 -14.153 1.00 88.44 102 GLU A CA 1
ATOM 819 C C . GLU A 1 102 ? 17.799 -4.957 -14.578 1.00 88.44 102 GLU A C 1
ATOM 821 O O . GLU A 1 102 ? 17.426 -4.128 -15.408 1.00 88.44 102 GLU A O 1
ATOM 826 N N . ASP A 1 103 ? 16.932 -5.750 -13.947 1.00 87.38 103 ASP A N 1
ATOM 827 C CA . ASP A 1 103 ? 15.484 -5.640 -14.145 1.00 87.38 103 ASP A CA 1
ATOM 828 C C . ASP A 1 103 ? 14.869 -4.724 -13.086 1.00 87.38 103 ASP A C 1
ATOM 830 O O . ASP A 1 103 ? 14.829 -5.047 -11.895 1.00 87.38 103 ASP A O 1
ATOM 834 N N . LYS A 1 104 ? 14.359 -3.567 -13.516 1.00 88.12 104 LYS A N 1
ATOM 835 C CA . LYS A 1 104 ? 13.585 -2.666 -12.655 1.00 88.12 104 LYS A CA 1
ATOM 836 C C . LYS A 1 104 ? 12.555 -1.855 -13.450 1.00 88.12 104 LYS A C 1
ATOM 838 O O . LYS A 1 104 ? 12.801 -1.537 -14.616 1.00 88.12 104 LYS A O 1
ATOM 843 N N . PRO A 1 105 ? 11.413 -1.509 -12.840 1.00 88.00 105 PRO A N 1
ATOM 844 C CA . PRO A 1 105 ? 10.433 -0.626 -13.454 1.00 88.00 105 PRO A CA 1
ATOM 845 C C . PRO A 1 105 ? 10.940 0.820 -13.509 1.00 88.00 105 PRO A C 1
ATOM 847 O O . PRO A 1 105 ? 11.771 1.246 -12.700 1.00 88.00 105 PRO A O 1
ATOM 850 N N . VAL A 1 106 ? 10.405 1.584 -14.456 1.00 87.06 106 VAL A N 1
ATOM 851 C CA . VAL A 1 106 ? 10.537 3.041 -14.496 1.00 87.06 106 VAL A CA 1
ATOM 852 C C . VAL A 1 106 ? 9.668 3.637 -13.385 1.00 87.06 106 VAL A C 1
ATOM 854 O O . VAL A 1 106 ? 8.473 3.366 -13.329 1.00 87.06 106 VAL A O 1
ATOM 857 N N . LYS A 1 107 ? 10.263 4.460 -12.515 1.00 80.56 107 LYS A N 1
ATOM 858 C CA . LYS A 1 107 ? 9.557 5.139 -11.414 1.00 80.56 107 LYS A CA 1
ATOM 859 C C . LYS A 1 107 ? 8.897 6.432 -11.890 1.00 80.56 107 LYS A C 1
ATOM 861 O O . LYS A 1 107 ? 9.471 7.510 -11.731 1.00 80.56 107 LYS A O 1
ATOM 866 N N . ILE A 1 108 ? 7.748 6.315 -12.545 1.00 82.31 108 ILE A N 1
ATOM 867 C CA . ILE A 1 108 ? 6.925 7.452 -12.973 1.00 82.31 108 ILE A CA 1
ATOM 868 C C . ILE A 1 108 ? 5.479 7.129 -12.616 1.00 82.31 108 ILE A C 1
ATOM 870 O O . ILE A 1 108 ? 4.947 6.152 -13.137 1.00 82.31 108 ILE A O 1
ATOM 874 N N . ASP A 1 109 ? 4.877 7.964 -11.763 1.00 80.06 109 ASP A N 1
ATOM 875 C CA . ASP A 1 109 ? 3.488 7.846 -11.307 1.00 80.06 109 ASP A CA 1
ATOM 876 C C . ASP A 1 109 ? 3.135 6.401 -10.892 1.00 80.06 109 ASP A C 1
ATOM 878 O O . ASP A 1 109 ? 2.220 5.793 -11.439 1.00 80.06 109 ASP A O 1
ATOM 882 N N . ASP A 1 110 ? 3.918 5.818 -9.976 1.00 81.25 110 ASP A N 1
ATOM 883 C CA . ASP A 1 110 ? 3.816 4.411 -9.565 1.00 81.25 110 ASP A CA 1
ATOM 884 C C . ASP A 1 110 ? 3.216 4.205 -8.166 1.00 81.25 110 ASP A C 1
ATOM 886 O O . ASP A 1 110 ? 3.097 3.063 -7.725 1.00 81.25 110 ASP A O 1
ATOM 890 N N . ASP A 1 111 ? 2.783 5.267 -7.483 1.00 86.75 111 ASP A N 1
ATOM 891 C CA . ASP A 1 111 ? 2.307 5.211 -6.096 1.00 86.75 111 ASP A CA 1
ATOM 892 C C . ASP A 1 111 ? 1.127 4.237 -5.905 1.00 86.75 111 ASP A C 1
ATOM 894 O O . ASP A 1 111 ? 1.142 3.401 -4.991 1.00 86.75 111 ASP A O 1
ATOM 898 N N . CYS A 1 112 ? 0.096 4.289 -6.762 1.00 90.50 112 CYS A N 1
ATOM 899 C CA . CYS A 1 112 ? -1.045 3.376 -6.645 1.00 90.50 112 CYS A CA 1
ATOM 900 C C . CYS A 1 112 ? -0.661 1.956 -7.067 1.00 90.50 112 CYS A C 1
ATOM 902 O O . CYS A 1 112 ? -1.164 0.984 -6.491 1.00 90.50 112 CYS A O 1
ATOM 904 N N . VAL A 1 113 ? 0.210 1.818 -8.069 1.00 90.75 113 VAL A N 1
ATOM 905 C CA . VAL A 1 113 ? 0.691 0.513 -8.548 1.00 90.75 113 VAL A CA 1
ATOM 906 C C . VAL A 1 113 ? 1.530 -0.180 -7.472 1.00 90.75 113 VAL A C 1
ATOM 908 O O . VAL A 1 113 ? 1.342 -1.375 -7.224 1.00 90.75 113 VAL A O 1
ATOM 911 N N . ASP A 1 114 ? 2.386 0.561 -6.772 1.00 90.50 114 ASP A N 1
ATOM 912 C CA . ASP A 1 114 ? 3.182 0.061 -5.657 1.00 90.50 114 ASP A CA 1
ATOM 913 C C . ASP A 1 114 ? 2.312 -0.281 -4.450 1.00 90.50 114 ASP A C 1
ATOM 915 O O . ASP A 1 114 ? 2.451 -1.374 -3.895 1.00 90.50 114 ASP A O 1
ATOM 919 N N . ALA A 1 115 ? 1.333 0.559 -4.103 1.00 92.00 115 ALA A N 1
ATOM 920 C CA . ALA A 1 115 ? 0.354 0.225 -3.069 1.00 92.00 115 ALA A CA 1
ATOM 921 C C . ALA A 1 115 ? -0.411 -1.072 -3.402 1.00 92.00 115 ALA A C 1
ATOM 923 O O . ALA A 1 115 ? -0.593 -1.941 -2.542 1.00 92.00 115 ALA A O 1
ATOM 924 N N . PHE A 1 116 ? -0.810 -1.257 -4.664 1.00 94.00 116 PHE A N 1
ATOM 925 C CA . PHE A 1 116 ? -1.469 -2.481 -5.115 1.00 94.00 116 PHE A CA 1
ATOM 926 C C . PHE A 1 116 ? -0.544 -3.706 -5.059 1.00 94.00 116 PHE A C 1
ATOM 928 O O . PHE A 1 116 ? -0.968 -4.792 -4.644 1.00 94.00 116 PHE A O 1
ATOM 935 N N . ARG A 1 117 ? 0.731 -3.544 -5.425 1.00 94.50 117 ARG A N 1
ATOM 936 C CA . ARG A 1 117 ? 1.752 -4.592 -5.306 1.00 94.50 117 ARG A CA 1
ATOM 937 C C . ARG A 1 117 ? 1.959 -4.999 -3.850 1.00 94.50 117 ARG A C 1
ATOM 939 O O . ARG A 1 117 ? 1.966 -6.197 -3.567 1.00 94.50 117 ARG A O 1
ATOM 946 N N . TYR A 1 118 ? 2.046 -4.038 -2.930 1.00 94.81 118 TYR A N 1
ATOM 947 C CA . TYR A 1 118 ? 2.143 -4.295 -1.492 1.00 94.81 118 TYR A CA 1
ATOM 948 C C . TYR A 1 118 ? 0.930 -5.058 -0.974 1.00 94.81 118 TYR A C 1
ATOM 950 O O . TYR A 1 118 ? 1.105 -6.057 -0.277 1.00 94.81 118 TYR A O 1
ATOM 958 N N . PHE A 1 119 ? -0.281 -4.669 -1.372 1.00 93.69 119 PHE A N 1
ATOM 959 C CA . PHE A 1 119 ? -1.496 -5.396 -1.016 1.00 93.69 119 PHE A CA 1
ATOM 960 C C . PHE A 1 119 ? -1.459 -6.856 -1.493 1.00 93.69 119 PHE A C 1
ATOM 962 O O . PHE A 1 119 ? -1.694 -7.782 -0.713 1.00 93.69 119 PHE A O 1
ATOM 969 N N . CYS A 1 120 ? -1.104 -7.082 -2.760 1.00 94.31 120 CYS A N 1
ATOM 970 C CA . CYS A 1 120 ? -1.030 -8.427 -3.321 1.00 94.31 120 CYS A CA 1
ATOM 971 C C . CYS A 1 120 ? 0.033 -9.283 -2.625 1.00 94.31 120 CYS A C 1
ATOM 973 O O . CYS A 1 120 ? -0.240 -10.409 -2.215 1.00 94.31 120 CYS A O 1
ATOM 975 N N . TYR A 1 121 ? 1.250 -8.763 -2.500 1.00 94.94 121 TYR A N 1
ATOM 976 C CA . TYR A 1 121 ? 2.393 -9.555 -2.063 1.00 94.94 121 TYR A CA 1
ATOM 977 C C . TYR A 1 121 ? 2.453 -9.733 -0.539 1.00 94.94 121 TYR A C 1
ATOM 979 O O . TYR A 1 121 ? 2.842 -10.800 -0.066 1.00 94.94 121 TYR A O 1
ATOM 987 N N . THR A 1 122 ? 1.981 -8.737 0.218 1.00 93.25 122 THR A N 1
ATOM 988 C CA . THR A 1 122 ? 1.971 -8.763 1.689 1.00 93.25 122 THR A CA 1
ATOM 989 C C . THR A 1 122 ? 0.708 -9.403 2.258 1.00 93.25 122 THR A C 1
ATOM 991 O O . THR A 1 122 ? 0.799 -10.091 3.261 1.00 93.25 122 THR A O 1
ATOM 994 N N . HIS A 1 123 ? -0.478 -9.203 1.668 1.00 91.81 123 HIS A N 1
ATOM 995 C CA . HIS A 1 123 ? -1.722 -9.748 2.235 1.00 91.81 123 HIS A CA 1
ATOM 996 C C . HIS A 1 123 ? -2.236 -10.954 1.453 1.00 91.81 123 HIS A C 1
ATOM 998 O O . HIS A 1 123 ? -2.412 -12.032 2.017 1.00 91.81 123 HIS A O 1
ATOM 1004 N N . ILE A 1 124 ? -2.459 -10.805 0.143 1.00 92.06 124 ILE A N 1
ATOM 1005 C CA . ILE A 1 124 ? -3.109 -11.857 -0.657 1.00 92.06 124 ILE A CA 1
ATOM 1006 C C . ILE A 1 124 ? -2.265 -13.132 -0.717 1.00 92.06 124 ILE A C 1
ATOM 1008 O O . ILE A 1 124 ? -2.813 -14.234 -0.702 1.00 92.06 124 ILE A O 1
ATOM 1012 N N . ARG A 1 125 ? -0.937 -13.001 -0.756 1.00 89.25 125 ARG A N 1
ATOM 1013 C CA . ARG A 1 125 ? -0.007 -14.137 -0.756 1.00 89.25 125 ARG A CA 1
ATOM 1014 C C . ARG A 1 125 ? -0.186 -15.077 0.434 1.00 89.25 125 ARG A C 1
ATOM 1016 O O . ARG A 1 125 ? -0.141 -16.281 0.235 1.00 89.25 125 ARG A O 1
ATOM 1023 N N . HIS A 1 126 ? -0.461 -14.546 1.622 1.00 84.06 126 HIS A N 1
ATOM 1024 C CA . HIS A 1 126 ? -0.645 -15.354 2.836 1.00 84.06 126 HIS A CA 1
ATOM 1025 C C . HIS A 1 126 ? -2.081 -15.860 3.023 1.00 84.06 126 HIS A C 1
ATOM 1027 O O . HIS A 1 126 ? -2.318 -16.732 3.849 1.00 84.06 126 HIS A O 1
ATOM 1033 N N . LEU A 1 127 ? -3.046 -15.320 2.271 1.00 82.00 127 LEU A N 1
ATOM 1034 C CA . LEU A 1 127 ? -4.453 -15.741 2.324 1.00 82.00 127 LEU A CA 1
ATOM 1035 C C . LEU A 1 127 ? -4.792 -16.849 1.324 1.00 82.00 127 LEU A C 1
ATOM 1037 O O . LEU A 1 127 ? -5.751 -17.590 1.521 1.00 82.00 127 LEU A O 1
ATOM 1041 N N . ILE A 1 128 ? -4.065 -16.889 0.208 1.00 74.38 128 ILE A N 1
ATOM 1042 C CA . ILE A 1 128 ? -4.369 -17.735 -0.951 1.00 74.38 128 ILE A CA 1
ATOM 1043 C C . ILE A 1 128 ? -3.228 -18.728 -1.254 1.00 74.38 128 ILE A C 1
ATOM 1045 O O . ILE A 1 128 ? -3.418 -19.643 -2.063 1.00 74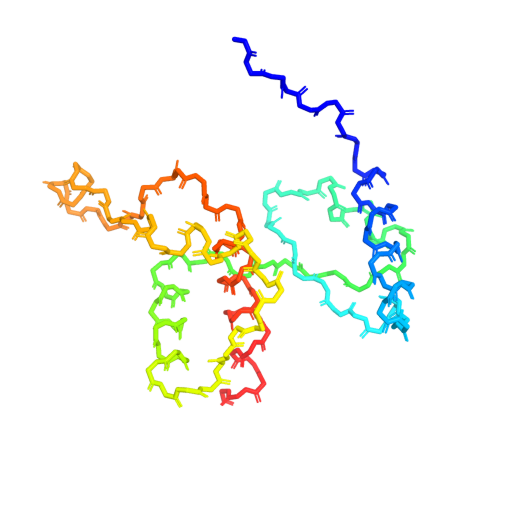.38 128 ILE A O 1
ATOM 1049 N N . GLY A 1 129 ? -2.057 -18.515 -0.644 1.00 55.53 129 GLY A N 1
ATOM 1050 C CA . GLY A 1 129 ? -0.884 -19.385 -0.735 1.00 55.53 129 GLY A CA 1
ATOM 1051 C C . GLY A 1 129 ? -1.036 -20.695 0.018 1.00 55.53 129 GLY A C 1
ATOM 1052 O O . GLY A 1 129 ? -1.808 -20.736 1.000 1.00 55.53 129 GLY A O 1
#

Foldseek 3Di:
DDDPPPDDLVNVVVVLVVVCVVVVHDQQPDAAADAPVPVVSQVVCVVVNHHYDHFPQPAPVLVVQVVVCVVVVVDDDDPVPVLCVVCVVVWAWDPVCVVVVHTDTDPDSCVVVSSVSSCRPVPVVVVPD

Secondary structure (DSSP, 8-state):
--------HHHHHHHHHHHHHHTT--GGG-EEEE-TT-HHHHHHHHHTT-EEEE----HHHHHHHHHHHHHTTS----TT-HHHHHHGGG--B-HHHHTTT---B--SS-HHHHHHHHIIIIIIHHHH-

Sequence (129 aa):
MQSTSDRTTYDYYKDFLKICDELGVDPKKICIAIDPAAKVLRTEFLNRGLDVIRAENDVLPGIAYVRTLLYSRRVRFHSSMVHLRGEFPTYAWDVAASNRGEDKPVKIDDDCVDAFRYFCYTHIRHLIG

pLDDT: mean 89.45, std 11.37, range [33.69, 97.19]